Protein AF-A0A3M1TI54-F1 (afdb_monomer)

Nearest PDB structures (foldseek):
  4bxr-assembly2_B  TM=8.887E-01  e=7.758E-01  Danio rerio
  6n45-assembly1_A  TM=7.330E-01  e=7.309E-01  Homo sapiens
  6n45-assembly1_B  TM=6.606E-01  e=5.423E-01  Homo sapiens
  6w3j-assembly1_B  TM=7.357E-01  e=1.046E+00  Homo sapiens
  6w3i-assembly1_B  TM=7.177E-01  e=1.251E+00  Homo sapiens

Foldseek 3Di:
DDPPDDDDPVNVVVVVVVVVVVVVVVVVVVVVVVVVVVVVVVVVVQVVLVCVVVVVVVVLQVQAPDWDQDDPNQWIWGQGPQRWIWIDGQQKIWIQHPVRDIDIDGSPHPQVQPQDQDPVGTHGDRPPDPDDDPPPPDPDDDDDDDDDDDD

pLDDT: mean 70.27, std 20.86, range [29.81, 96.25]

Sequence (151 aa):
MTRRRGFTLVELAVYLGLVATALTVFAGVEVTAQRAISLQGALIDVERQANEFLGALRGDVEAARRLDLRAAGSELLVERCDGSTVIYRSGERVVLSPKGSRERDRYPLMRSLRVVRTPAGVRAEALLARGAVRRRFLRGATPRLEVARGR

Structure (mmCIF, N/CA/C/O backbone):
data_AF-A0A3M1TI54-F1
#
_entry.id   AF-A0A3M1TI54-F1
#
loop_
_atom_site.group_PDB
_atom_site.id
_atom_site.type_symbol
_atom_site.label_atom_id
_atom_site.label_alt_id
_atom_site.label_comp_id
_atom_site.label_asym_id
_atom_site.label_entity_id
_atom_site.label_seq_id
_atom_site.pdbx_PDB_ins_code
_atom_site.Cartn_x
_atom_site.Cartn_y
_atom_site.Cartn_z
_atom_site.occupancy
_atom_site.B_iso_or_equiv
_atom_site.auth_seq_id
_atom_site.auth_comp_id
_atom_site.auth_asym_id
_atom_site.auth_atom_id
_atom_site.pdbx_PDB_model_num
ATOM 1 N N . MET A 1 1 ? -27.967 25.543 61.509 1.00 44.97 1 MET A N 1
ATOM 2 C CA . MET A 1 1 ? -27.866 24.073 61.656 1.00 44.97 1 MET A CA 1
ATOM 3 C C . MET A 1 1 ? -28.008 23.419 60.287 1.00 44.97 1 MET A C 1
ATOM 5 O O . MET A 1 1 ? -29.115 23.259 59.791 1.00 44.97 1 MET A O 1
ATOM 9 N N . THR A 1 2 ? -26.894 23.106 59.632 1.00 54.12 2 THR A N 1
ATOM 10 C CA . THR A 1 2 ? -26.866 22.425 58.331 1.00 54.12 2 THR A CA 1
ATOM 11 C C . THR A 1 2 ? -27.055 20.923 58.550 1.00 54.12 2 THR A C 1
ATOM 13 O O . THR A 1 2 ? -26.186 20.248 59.098 1.00 54.12 2 THR A O 1
ATOM 16 N N . ARG A 1 3 ? -28.222 20.387 58.167 1.00 51.41 3 ARG A N 1
ATOM 17 C CA . ARG A 1 3 ? -28.476 18.938 58.166 1.00 51.41 3 ARG A CA 1
ATOM 18 C C . ARG A 1 3 ? -27.481 18.273 57.212 1.00 51.41 3 ARG A C 1
ATOM 20 O O . ARG A 1 3 ? -27.650 18.354 55.998 1.00 51.41 3 ARG A O 1
ATOM 27 N N . ARG A 1 4 ? -26.460 17.605 57.756 1.00 59.09 4 ARG A N 1
ATOM 28 C CA . ARG A 1 4 ? -25.640 16.648 57.004 1.00 59.09 4 ARG A CA 1
ATOM 29 C C . ARG A 1 4 ? -26.544 15.472 56.636 1.00 59.09 4 ARG A C 1
ATOM 31 O O . ARG A 1 4 ? -26.799 14.606 57.467 1.00 59.09 4 ARG A O 1
ATOM 38 N N . ARG A 1 5 ? -27.101 15.483 55.423 1.00 68.69 5 ARG A N 1
ATOM 39 C CA . ARG A 1 5 ? -27.757 14.302 54.854 1.00 68.69 5 ARG A CA 1
ATOM 40 C C . ARG A 1 5 ? -26.663 13.264 54.614 1.00 68.69 5 ARG A C 1
ATOM 42 O O . ARG A 1 5 ? -25.733 13.524 53.857 1.00 68.69 5 ARG A O 1
ATOM 49 N N . GLY A 1 6 ? -26.729 12.155 55.345 1.00 72.75 6 GLY A N 1
ATOM 50 C CA . GLY A 1 6 ? -25.826 11.027 55.159 1.00 72.75 6 GLY A CA 1
ATOM 51 C C . GLY A 1 6 ? -26.064 10.414 53.786 1.00 72.75 6 GLY A C 1
ATOM 52 O O . GLY A 1 6 ? -27.208 10.183 53.405 1.00 72.75 6 GLY A O 1
ATOM 53 N N . PHE A 1 7 ? -24.983 10.203 53.050 1.00 79.75 7 PHE A N 1
ATOM 54 C CA . PHE A 1 7 ? -25.010 9.576 51.739 1.00 79.75 7 PHE A CA 1
ATOM 55 C C . PHE A 1 7 ? -25.463 8.124 51.884 1.00 79.75 7 PHE A C 1
ATOM 57 O O . PHE A 1 7 ? -24.918 7.386 52.711 1.00 79.75 7 PHE A O 1
ATOM 64 N N . THR A 1 8 ? -26.475 7.712 51.127 1.00 91.06 8 THR A N 1
ATOM 65 C CA . THR A 1 8 ? -26.969 6.334 51.218 1.00 91.06 8 THR A CA 1
ATOM 66 C C . THR A 1 8 ? -26.051 5.385 50.443 1.00 91.06 8 THR A C 1
ATOM 68 O O . THR A 1 8 ? -25.458 5.756 49.430 1.00 91.06 8 THR A O 1
ATOM 71 N N . LEU A 1 9 ? -25.932 4.127 50.887 1.00 90.06 9 LEU A N 1
ATOM 72 C CA . LEU A 1 9 ? -25.163 3.107 50.152 1.00 90.06 9 LEU A CA 1
ATOM 73 C C . LEU A 1 9 ? -25.693 2.903 48.723 1.00 90.06 9 LEU A C 1
ATOM 75 O O . LEU A 1 9 ? -24.921 2.602 47.816 1.00 90.06 9 LEU A O 1
ATOM 79 N N . VAL A 1 10 ? -26.997 3.109 48.522 1.00 91.75 10 VAL A N 1
ATOM 80 C CA . VAL A 1 10 ? -27.646 3.037 47.209 1.00 91.75 10 VAL A CA 1
ATOM 81 C C . VAL A 1 10 ? -27.180 4.177 46.303 1.00 91.75 10 VAL A C 1
ATOM 83 O O . VAL A 1 10 ? -26.786 3.908 45.172 1.00 91.75 10 VAL A O 1
ATOM 86 N N . GLU A 1 11 ? -27.149 5.424 46.789 1.00 89.38 11 GLU A N 1
ATOM 87 C CA . GLU A 1 11 ? -26.580 6.548 46.026 1.00 89.38 11 GLU A CA 1
ATOM 88 C C . GLU A 1 11 ? -25.128 6.267 45.641 1.00 89.38 11 GLU A C 1
ATOM 90 O O . GLU A 1 11 ? -24.769 6.415 44.474 1.00 89.38 11 GLU A O 1
ATOM 95 N N . LEU A 1 12 ? -24.306 5.782 46.578 1.00 91.62 12 LEU A N 1
ATOM 96 C CA . LEU A 1 12 ? -22.913 5.431 46.292 1.00 91.62 12 LEU A CA 1
ATOM 97 C C . LEU A 1 12 ? -22.788 4.374 45.196 1.00 91.62 12 LEU A C 1
ATOM 99 O O . LEU A 1 12 ? -21.984 4.549 44.282 1.00 91.62 12 LEU A O 1
ATOM 103 N N . ALA A 1 13 ? -23.593 3.313 45.253 1.00 91.75 13 ALA A N 1
ATOM 104 C CA . ALA A 1 13 ? -23.593 2.273 44.231 1.00 91.75 13 ALA A CA 1
ATOM 105 C C . ALA A 1 13 ? -23.989 2.825 42.851 1.00 91.75 13 ALA A C 1
ATOM 107 O O . ALA A 1 13 ? -23.355 2.490 41.849 1.00 91.75 13 ALA A O 1
ATOM 108 N N . VAL A 1 14 ? -24.984 3.717 42.796 1.00 95.12 14 VAL A N 1
ATOM 109 C CA . VAL A 1 14 ? -25.415 4.371 41.551 1.00 95.12 14 VAL A CA 1
ATOM 110 C C . VAL A 1 14 ? -24.310 5.261 40.983 1.00 95.12 14 VAL A C 1
ATOM 112 O O . VAL A 1 14 ? -23.999 5.157 39.796 1.00 95.12 14 VAL A O 1
ATOM 115 N N . TYR A 1 15 ? -23.662 6.087 41.808 1.00 95.75 15 TYR A N 1
ATOM 116 C CA . TYR A 1 15 ? -22.544 6.921 41.356 1.00 95.75 15 TYR A CA 1
ATOM 117 C C . TYR A 1 15 ? -21.370 6.085 40.862 1.00 95.75 15 TYR A C 1
ATOM 119 O O . TYR A 1 15 ? -20.786 6.399 39.826 1.00 95.75 15 TYR A O 1
ATOM 127 N N . LEU A 1 16 ? -21.047 4.997 41.559 1.00 94.50 16 LEU A N 1
ATOM 128 C CA . LEU A 1 16 ? -19.964 4.111 41.153 1.00 94.50 16 LEU A CA 1
ATOM 129 C C . LEU A 1 16 ? -20.278 3.427 39.812 1.00 94.50 16 LEU A C 1
ATOM 131 O O . LEU A 1 16 ? -19.404 3.338 38.952 1.00 94.50 16 LEU A O 1
ATOM 135 N N . GLY A 1 17 ? -21.536 3.031 39.591 1.00 94.94 17 GLY A N 1
ATOM 136 C CA . GLY A 1 17 ? -22.013 2.524 38.302 1.00 94.94 17 GLY A CA 1
ATOM 137 C C . GLY A 1 17 ? -21.927 3.560 37.175 1.00 94.94 17 GLY A C 1
ATOM 138 O O . GLY A 1 17 ? -21.464 3.245 36.077 1.00 94.94 17 GLY A O 1
ATOM 139 N N . LEU A 1 18 ? -22.304 4.814 37.441 1.00 96.25 18 LEU A N 1
ATOM 140 C CA . LEU A 1 18 ? -22.186 5.912 36.472 1.00 96.25 18 LEU A CA 1
ATOM 141 C C . LEU A 1 18 ? -20.723 6.216 36.120 1.00 96.25 18 LEU A C 1
ATOM 143 O O . LEU A 1 18 ? -20.394 6.403 34.952 1.00 96.25 18 LEU A O 1
ATOM 147 N N . VAL A 1 19 ? -19.823 6.203 37.103 1.00 94.62 19 VAL A N 1
ATOM 148 C CA . VAL A 1 19 ? -18.386 6.391 36.860 1.00 94.62 19 VAL A CA 1
ATOM 149 C C . VAL A 1 19 ? -17.816 5.223 36.054 1.00 94.62 19 VAL A C 1
ATOM 151 O O . VAL A 1 19 ? -17.109 5.446 35.074 1.00 94.62 19 VAL A O 1
ATOM 154 N N . ALA A 1 20 ? -18.153 3.980 36.403 1.00 93.44 20 ALA A N 1
ATOM 155 C CA . ALA A 1 20 ? -17.675 2.803 35.680 1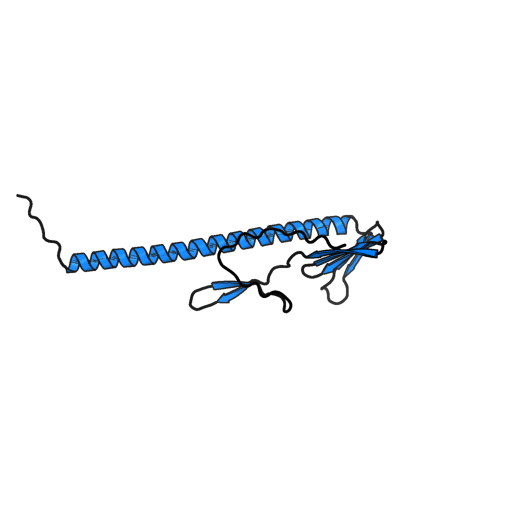.00 93.44 20 ALA A CA 1
ATOM 156 C C . ALA A 1 20 ? -18.147 2.788 34.215 1.00 93.44 20 ALA A C 1
ATOM 158 O O . ALA A 1 20 ? -17.359 2.523 33.303 1.00 93.44 20 ALA A O 1
ATOM 159 N N . THR A 1 21 ? -19.417 3.120 33.970 1.00 92.94 21 THR A N 1
ATOM 160 C CA . THR A 1 21 ? -19.969 3.217 32.609 1.00 92.94 21 THR A CA 1
ATOM 161 C C . THR A 1 21 ? -19.316 4.348 31.815 1.00 92.94 21 THR A C 1
ATOM 163 O O . THR A 1 21 ? -18.893 4.115 30.682 1.00 92.94 21 THR A O 1
ATOM 166 N N . ALA A 1 22 ? -19.127 5.528 32.414 1.00 89.50 22 ALA A N 1
ATOM 167 C CA . ALA A 1 22 ? -18.425 6.643 31.780 1.00 89.50 22 ALA A CA 1
ATOM 168 C C . ALA A 1 22 ? -16.974 6.287 31.404 1.00 89.50 22 ALA A C 1
ATOM 170 O O . ALA A 1 22 ? -16.549 6.544 30.276 1.00 89.50 22 ALA A O 1
ATOM 171 N N . LEU A 1 23 ? -16.234 5.631 32.305 1.00 91.38 23 LEU A N 1
ATOM 172 C CA . LEU A 1 23 ? -14.870 5.162 32.038 1.00 91.38 23 LEU A CA 1
ATOM 173 C C . LEU A 1 23 ? -14.827 4.127 30.909 1.00 91.38 23 LEU A C 1
ATOM 175 O O . LEU A 1 23 ? -13.933 4.168 30.067 1.00 91.38 23 LEU A O 1
ATOM 179 N N . THR A 1 24 ? -15.812 3.229 30.856 1.00 89.00 24 THR A N 1
ATOM 180 C CA . THR A 1 24 ? -15.901 2.205 29.805 1.00 89.00 24 THR A CA 1
ATOM 181 C C . THR A 1 24 ? -16.130 2.835 28.431 1.00 89.00 24 THR A C 1
ATOM 183 O O . THR A 1 24 ? -15.474 2.455 27.459 1.00 89.00 24 THR A O 1
ATOM 186 N N . VAL A 1 25 ? -17.018 3.830 28.342 1.00 92.06 25 VAL A N 1
ATOM 187 C CA . VAL A 1 25 ? -17.254 4.581 27.100 1.00 92.06 25 VAL A CA 1
ATOM 188 C C . VAL A 1 25 ? -15.989 5.323 26.674 1.00 92.06 25 VAL A C 1
ATOM 190 O O . VAL A 1 25 ? -15.594 5.227 25.513 1.00 92.06 25 VAL A O 1
ATOM 193 N N . PHE A 1 26 ? -15.318 6.006 27.605 1.00 87.19 26 PHE A N 1
ATOM 194 C CA . PHE A 1 26 ? -14.095 6.751 27.309 1.00 87.19 26 PHE A CA 1
ATOM 195 C C . PHE A 1 26 ? -12.977 5.839 26.782 1.00 87.19 26 PHE A C 1
ATOM 197 O O . PHE A 1 26 ? -12.390 6.121 25.736 1.00 87.19 26 PHE A O 1
ATOM 204 N N . ALA A 1 27 ? -12.753 4.697 27.437 1.00 81.25 27 ALA A N 1
ATOM 205 C CA . ALA A 1 27 ? -11.796 3.692 26.980 1.00 81.25 27 ALA A CA 1
ATOM 206 C C . ALA A 1 27 ? -12.150 3.152 25.581 1.00 81.25 27 ALA A C 1
ATOM 208 O O . ALA A 1 27 ? -11.272 2.965 24.738 1.00 81.25 27 ALA A O 1
ATOM 209 N N . GLY A 1 28 ? -13.441 2.942 25.301 1.00 81.12 28 GLY A N 1
ATOM 210 C CA . GLY A 1 28 ? -13.916 2.547 23.975 1.00 81.12 28 GLY A CA 1
ATOM 211 C C . GLY A 1 28 ? -13.586 3.584 22.897 1.00 81.12 28 GLY A C 1
ATOM 212 O O . GLY A 1 28 ? -13.045 3.233 21.844 1.00 81.12 28 GLY A O 1
ATOM 213 N N . VAL A 1 29 ? -13.855 4.862 23.175 1.00 85.75 29 VAL A N 1
ATOM 214 C CA . VAL A 1 29 ? -13.568 5.975 22.256 1.00 85.75 29 VAL A CA 1
ATOM 215 C C . VAL A 1 29 ? -12.069 6.080 21.975 1.00 85.75 29 VAL A C 1
ATOM 217 O O . VAL A 1 29 ? -11.676 6.167 20.810 1.00 85.75 29 VAL A O 1
ATOM 220 N N . GLU A 1 30 ? -11.220 5.986 22.996 1.00 81.00 30 GLU A N 1
ATOM 221 C CA . GLU A 1 30 ? -9.766 6.073 22.832 1.00 81.00 30 GLU A CA 1
ATOM 222 C C . GLU A 1 30 ? -9.224 4.980 21.896 1.00 81.00 30 GLU A C 1
ATOM 224 O O . GLU A 1 30 ? -8.468 5.263 20.963 1.00 81.00 30 GLU A O 1
ATOM 229 N N . VAL A 1 31 ? -9.680 3.735 22.068 1.00 78.12 31 VAL A N 1
ATOM 230 C CA . VAL A 1 31 ? -9.290 2.619 21.193 1.00 78.12 31 VAL A CA 1
ATOM 231 C C . VAL A 1 31 ? -9.733 2.867 19.750 1.00 78.12 31 VAL A C 1
ATOM 233 O O . VAL A 1 31 ? -8.988 2.571 18.810 1.00 78.12 31 VAL A O 1
ATOM 236 N N . THR A 1 32 ? -10.931 3.418 19.539 1.00 74.81 32 THR A N 1
ATOM 237 C CA . THR A 1 32 ? -11.394 3.754 18.183 1.00 74.81 32 THR A CA 1
ATOM 238 C C . THR A 1 32 ? -10.592 4.893 17.555 1.00 74.81 32 THR A C 1
ATOM 240 O O . THR A 1 32 ? -10.244 4.799 16.377 1.00 74.81 32 THR A O 1
ATOM 243 N N . ALA A 1 33 ? -10.209 5.907 18.335 1.00 73.12 33 ALA A N 1
ATOM 244 C CA . ALA A 1 33 ? -9.389 7.022 17.872 1.00 73.12 33 ALA A CA 1
ATOM 245 C C . ALA A 1 33 ? -7.980 6.561 17.468 1.00 73.12 33 ALA A C 1
ATOM 247 O O . ALA A 1 33 ? -7.510 6.882 16.376 1.00 73.12 33 ALA A O 1
ATOM 248 N N . GLN A 1 34 ? -7.335 5.722 18.286 1.00 73.81 34 GLN A N 1
ATOM 249 C CA . GLN A 1 34 ? -6.030 5.137 17.957 1.00 73.81 34 GLN A CA 1
ATOM 250 C C . GLN A 1 34 ? -6.083 4.318 16.660 1.00 73.81 34 GLN A C 1
ATOM 252 O O . GLN A 1 34 ? -5.187 4.410 15.816 1.00 73.81 34 GLN A O 1
ATOM 257 N N . ARG A 1 35 ? -7.159 3.546 16.459 1.00 69.25 35 ARG A N 1
ATOM 258 C CA . ARG A 1 35 ? -7.373 2.795 15.214 1.00 69.25 35 ARG A CA 1
ATOM 259 C C . ARG A 1 35 ? -7.542 3.729 14.018 1.00 69.25 35 ARG A C 1
ATOM 261 O O . ARG A 1 35 ? -6.907 3.489 12.992 1.00 69.25 35 ARG A O 1
ATOM 268 N N . ALA A 1 36 ? -8.332 4.792 14.147 1.00 72.50 36 ALA A N 1
ATOM 269 C CA . ALA A 1 36 ? -8.528 5.767 13.077 1.00 72.50 36 ALA A CA 1
ATOM 270 C C . ALA A 1 36 ? -7.208 6.433 12.658 1.00 72.50 36 ALA A C 1
ATOM 272 O O . ALA A 1 36 ? -6.893 6.454 11.471 1.00 72.50 36 ALA A O 1
ATOM 273 N N . ILE A 1 37 ? -6.390 6.867 13.622 1.00 72.31 37 ILE A N 1
ATOM 274 C CA . ILE A 1 37 ? -5.070 7.464 13.358 1.00 72.31 37 ILE A CA 1
ATOM 275 C C . ILE A 1 37 ? -4.153 6.466 12.641 1.00 72.31 37 ILE A C 1
ATOM 277 O O . ILE A 1 37 ? -3.497 6.812 11.661 1.00 72.31 37 ILE A O 1
ATOM 281 N N . SER A 1 38 ? -4.134 5.202 13.081 1.00 68.50 38 SER A N 1
ATOM 282 C CA . SER A 1 38 ? -3.310 4.174 12.433 1.00 68.50 38 SER A CA 1
ATOM 283 C C . SER A 1 38 ? -3.725 3.902 10.982 1.00 68.50 38 SER A C 1
ATOM 285 O O . SER A 1 38 ? -2.871 3.696 10.121 1.00 68.50 38 SER A O 1
ATOM 287 N N . LEU A 1 39 ? -5.031 3.942 10.699 1.00 74.06 39 LEU A N 1
ATOM 288 C CA . LEU A 1 39 ? -5.571 3.773 9.352 1.00 74.06 39 LEU A CA 1
ATOM 289 C C . LEU A 1 39 ? -5.253 4.982 8.472 1.00 74.06 39 LEU A C 1
ATOM 291 O O . LEU A 1 39 ? -4.843 4.799 7.332 1.00 74.06 39 LEU A O 1
ATOM 295 N N . GLN A 1 40 ? -5.380 6.198 9.003 1.00 72.56 40 GLN A N 1
ATOM 296 C CA . GLN A 1 40 ? -5.000 7.420 8.294 1.00 72.56 40 GLN A CA 1
ATOM 297 C C . GLN A 1 40 ? -3.514 7.422 7.930 1.00 72.56 40 GLN A C 1
ATOM 299 O O . GLN A 1 40 ? -3.178 7.678 6.778 1.00 72.56 40 GLN A O 1
ATOM 304 N N . GLY A 1 41 ? -2.630 7.058 8.865 1.00 72.94 41 GLY A N 1
ATOM 305 C CA . GLY A 1 41 ? -1.198 6.931 8.581 1.00 72.94 41 GLY A CA 1
ATOM 306 C C . GLY A 1 41 ? -0.910 5.910 7.477 1.00 72.94 41 GLY A C 1
ATOM 307 O O . GLY A 1 41 ? -0.170 6.201 6.542 1.00 72.94 41 GLY A O 1
ATOM 308 N N . ALA A 1 42 ? -1.566 4.746 7.524 1.00 70.88 42 ALA A N 1
ATOM 309 C CA . ALA A 1 42 ? -1.422 3.731 6.483 1.00 70.88 42 ALA A CA 1
ATOM 310 C C . ALA A 1 42 ? -1.914 4.211 5.105 1.00 70.88 42 ALA A C 1
ATOM 312 O O . ALA A 1 42 ? -1.310 3.862 4.094 1.00 70.88 42 ALA A O 1
ATOM 313 N N . LEU A 1 43 ? -2.991 5.002 5.049 1.00 75.06 43 LEU A N 1
ATOM 314 C CA . LEU A 1 43 ? -3.496 5.573 3.797 1.00 75.06 43 LEU A CA 1
ATOM 315 C C . LEU A 1 43 ? -2.530 6.607 3.212 1.00 75.06 43 LEU A C 1
ATOM 317 O O . LEU A 1 43 ? -2.265 6.557 2.015 1.00 75.06 43 LEU A O 1
ATOM 321 N N . ILE A 1 44 ? -1.961 7.479 4.049 1.00 77.12 44 ILE A N 1
ATOM 322 C CA . ILE A 1 44 ? -0.961 8.472 3.626 1.00 77.12 44 ILE A CA 1
ATOM 323 C C . ILE A 1 44 ? 0.281 7.778 3.057 1.00 77.12 44 ILE A C 1
ATOM 325 O O . ILE A 1 44 ? 0.788 8.172 2.007 1.00 77.12 44 ILE A O 1
ATOM 329 N N . ASP A 1 45 ? 0.753 6.712 3.708 1.00 73.81 45 ASP A N 1
ATOM 330 C CA . ASP A 1 45 ? 1.892 5.934 3.214 1.00 73.81 45 ASP A CA 1
ATOM 331 C C . ASP A 1 45 ? 1.595 5.293 1.850 1.00 73.81 45 ASP A C 1
ATOM 333 O O . ASP A 1 45 ? 2.448 5.300 0.960 1.00 73.81 45 ASP A O 1
ATOM 337 N N . VAL A 1 46 ? 0.382 4.758 1.668 1.00 76.00 46 VAL A N 1
ATOM 338 C CA . VAL A 1 46 ? -0.062 4.174 0.393 1.00 76.00 46 VAL A CA 1
ATOM 339 C C . VAL A 1 46 ? -0.145 5.237 -0.699 1.00 76.00 46 VAL A C 1
ATOM 341 O O . VAL A 1 46 ? 0.332 5.002 -1.808 1.00 76.00 46 VAL A O 1
ATOM 344 N N . GLU A 1 47 ? -0.713 6.402 -0.397 1.00 81.81 47 GLU A N 1
ATOM 345 C CA . GLU A 1 47 ? -0.831 7.512 -1.343 1.00 81.81 47 GLU A CA 1
ATOM 346 C C . GLU A 1 47 ? 0.546 8.018 -1.778 1.00 81.81 47 GLU A C 1
ATOM 348 O O . GLU A 1 47 ? 0.817 8.160 -2.972 1.00 81.81 47 GLU A O 1
ATOM 353 N N . ARG A 1 48 ? 1.459 8.211 -0.822 1.00 81.31 48 ARG A N 1
ATOM 354 C CA . ARG A 1 48 ? 2.830 8.627 -1.112 1.00 81.31 48 ARG A CA 1
ATOM 355 C C . ARG A 1 48 ? 3.552 7.613 -2.000 1.00 81.31 48 ARG A C 1
ATOM 357 O O . ARG A 1 48 ? 4.161 8.005 -2.992 1.00 81.31 48 ARG A O 1
ATOM 364 N N . GLN A 1 49 ? 3.461 6.323 -1.679 1.00 79.50 49 GLN A N 1
ATOM 365 C CA . GLN A 1 49 ? 4.079 5.264 -2.484 1.00 79.50 49 GLN A CA 1
ATOM 366 C C . GLN A 1 49 ? 3.485 5.189 -3.893 1.00 79.50 49 GLN A C 1
ATOM 368 O O . GLN A 1 49 ? 4.222 4.991 -4.859 1.00 79.50 49 GLN A O 1
ATOM 373 N N . ALA A 1 50 ? 2.168 5.367 -4.025 1.00 80.69 50 ALA A N 1
ATOM 374 C CA . ALA A 1 50 ? 1.505 5.416 -5.321 1.00 80.69 50 ALA A CA 1
ATOM 375 C C . ALA A 1 50 ? 1.992 6.614 -6.147 1.00 80.69 50 ALA A C 1
ATOM 377 O O . ALA A 1 50 ? 2.322 6.443 -7.318 1.00 80.69 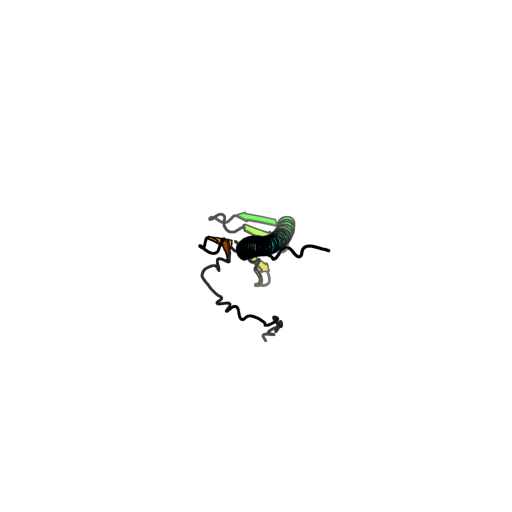50 ALA A O 1
ATOM 378 N N . ASN A 1 51 ? 2.113 7.795 -5.537 1.00 86.50 51 ASN A N 1
ATOM 379 C CA . ASN A 1 51 ? 2.610 8.994 -6.210 1.00 86.50 51 ASN A CA 1
ATOM 380 C C . ASN A 1 51 ? 4.071 8.851 -6.656 1.00 86.50 51 ASN A C 1
ATOM 382 O O . ASN A 1 51 ? 4.395 9.212 -7.785 1.00 86.50 51 ASN A O 1
ATOM 386 N N . GLU A 1 52 ? 4.943 8.281 -5.822 1.00 84.69 52 GLU A N 1
ATOM 387 C CA . GLU A 1 52 ? 6.340 8.006 -6.192 1.00 84.69 52 GLU A CA 1
ATOM 388 C C . GLU A 1 52 ? 6.424 7.013 -7.367 1.00 84.69 52 GLU A C 1
ATOM 390 O O . GLU A 1 52 ? 7.151 7.246 -8.336 1.00 84.69 52 GLU A O 1
ATOM 395 N N . PHE A 1 53 ? 5.637 5.933 -7.323 1.00 83.44 53 PHE A N 1
ATOM 396 C CA . PHE A 1 53 ? 5.588 4.933 -8.392 1.00 83.44 53 PHE A CA 1
ATOM 397 C C . PHE A 1 53 ? 5.045 5.504 -9.708 1.00 83.44 53 PHE A C 1
ATOM 399 O O . PHE A 1 53 ? 5.635 5.288 -10.768 1.00 83.44 53 PHE A O 1
ATOM 406 N N . LEU A 1 54 ? 3.939 6.251 -9.650 1.00 85.62 54 LEU A N 1
ATOM 407 C CA . LEU A 1 54 ? 3.329 6.890 -10.816 1.00 85.62 54 LEU A CA 1
ATOM 408 C C . LEU A 1 54 ? 4.223 7.989 -11.393 1.00 85.62 54 LEU A C 1
ATOM 410 O O . LEU A 1 54 ? 4.289 8.131 -12.611 1.00 85.62 54 LEU A O 1
ATOM 414 N N . GLY A 1 55 ? 4.945 8.727 -10.547 1.00 87.88 55 GLY A N 1
ATOM 415 C CA . GLY A 1 55 ? 5.938 9.707 -10.981 1.00 87.88 55 GLY A CA 1
ATOM 416 C C . GLY A 1 55 ? 7.065 9.062 -11.787 1.00 87.88 55 GLY A C 1
ATOM 417 O O . GLY A 1 55 ? 7.374 9.520 -12.887 1.00 87.88 55 GLY A O 1
ATOM 418 N N . ALA A 1 56 ? 7.621 7.952 -11.291 1.00 86.44 56 ALA A N 1
ATOM 419 C CA . ALA A 1 56 ? 8.634 7.188 -12.019 1.00 86.44 56 ALA A CA 1
ATOM 420 C C . ALA A 1 56 ? 8.084 6.604 -13.330 1.00 86.44 56 ALA A C 1
ATOM 422 O O . ALA A 1 56 ? 8.734 6.693 -14.367 1.00 86.44 56 ALA A O 1
ATOM 423 N N . LEU A 1 57 ? 6.872 6.037 -13.305 1.00 87.06 57 LEU A N 1
ATOM 424 C CA . LEU A 1 57 ? 6.202 5.528 -14.505 1.00 87.06 57 LEU A CA 1
ATOM 425 C C . LEU A 1 57 ? 6.000 6.614 -15.558 1.00 87.06 57 LEU A C 1
ATOM 427 O O . LEU A 1 57 ? 6.277 6.381 -16.730 1.00 87.06 57 LEU A O 1
ATOM 431 N N . ARG A 1 58 ? 5.551 7.799 -15.146 1.00 89.50 58 ARG A N 1
ATOM 432 C CA . ARG A 1 58 ? 5.356 8.929 -16.050 1.00 89.50 58 ARG A CA 1
ATOM 433 C C . ARG A 1 58 ? 6.662 9.328 -16.733 1.00 89.50 58 ARG A C 1
ATOM 435 O O . ARG A 1 58 ? 6.674 9.424 -17.953 1.00 89.50 58 ARG A O 1
ATOM 442 N N . GLY A 1 59 ? 7.745 9.502 -15.973 1.00 89.62 59 GLY A N 1
ATOM 443 C CA . GLY A 1 59 ? 9.051 9.839 -16.550 1.00 89.62 59 GLY A CA 1
ATOM 444 C C . GLY A 1 59 ? 9.555 8.770 -17.523 1.00 89.62 59 GLY A C 1
ATOM 445 O O . GLY A 1 59 ? 10.102 9.084 -18.578 1.00 89.62 59 GLY A O 1
ATOM 446 N N . ASP A 1 60 ? 9.306 7.498 -17.214 1.00 88.75 60 ASP A N 1
ATOM 447 C CA . ASP A 1 60 ? 9.729 6.385 -18.060 1.00 88.75 60 ASP A CA 1
ATOM 448 C C . ASP A 1 60 ? 8.906 6.306 -19.354 1.00 88.75 60 ASP A C 1
ATOM 450 O O . ASP A 1 60 ? 9.471 6.043 -20.414 1.00 88.75 60 ASP A O 1
ATOM 454 N N . VAL A 1 61 ? 7.600 6.590 -19.287 1.00 87.88 61 VAL A N 1
ATOM 455 C CA . VAL A 1 61 ? 6.708 6.702 -20.453 1.00 87.88 61 VAL A CA 1
ATOM 45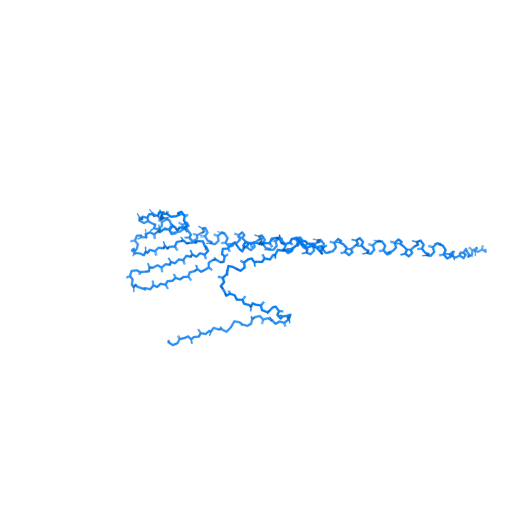6 C C . VAL A 1 61 ? 7.065 7.912 -21.318 1.00 87.88 61 VAL A C 1
ATOM 458 O O . VAL A 1 61 ? 7.071 7.798 -22.539 1.00 87.88 61 VAL A O 1
ATOM 461 N N . GLU A 1 62 ? 7.402 9.052 -20.716 1.00 90.38 62 GLU A N 1
ATOM 462 C CA . GLU A 1 62 ? 7.859 10.244 -21.446 1.00 90.38 62 GLU A CA 1
ATOM 463 C C . GLU A 1 62 ? 9.186 9.983 -22.183 1.00 90.38 62 GLU A C 1
ATOM 465 O O . GLU A 1 62 ? 9.387 10.470 -23.294 1.00 90.38 62 GLU A O 1
ATOM 470 N N . ALA A 1 63 ? 10.068 9.158 -21.609 1.00 88.12 63 ALA A N 1
ATOM 471 C CA . ALA A 1 63 ? 11.318 8.722 -22.234 1.00 88.12 63 ALA A CA 1
ATOM 472 C C . ALA A 1 63 ? 11.164 7.497 -23.162 1.00 88.12 63 ALA A C 1
ATOM 474 O O . ALA A 1 63 ? 12.170 6.977 -23.663 1.00 88.12 63 ALA A O 1
ATOM 475 N N . ALA A 1 64 ? 9.941 6.998 -23.367 1.00 90.81 64 ALA A N 1
ATOM 476 C CA . ALA A 1 64 ? 9.696 5.752 -24.076 1.00 90.81 64 ALA A CA 1
ATOM 477 C C . ALA A 1 64 ? 9.816 5.919 -25.592 1.00 90.81 64 ALA A C 1
ATOM 479 O O . ALA A 1 64 ? 9.165 6.753 -26.218 1.00 90.8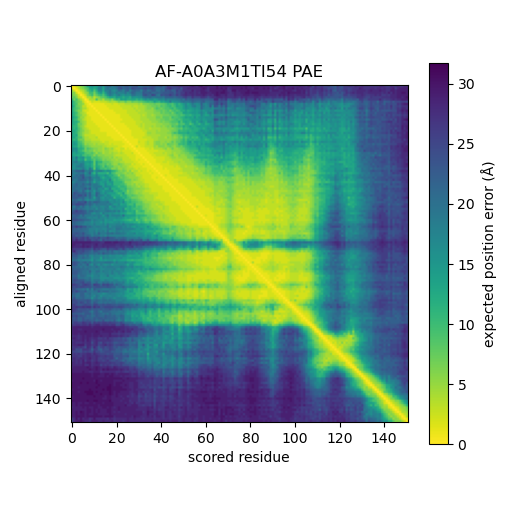1 64 ALA A O 1
ATOM 480 N N . ARG A 1 65 ? 10.590 5.024 -26.198 1.00 90.00 65 ARG A N 1
ATOM 481 C CA . ARG A 1 65 ? 10.5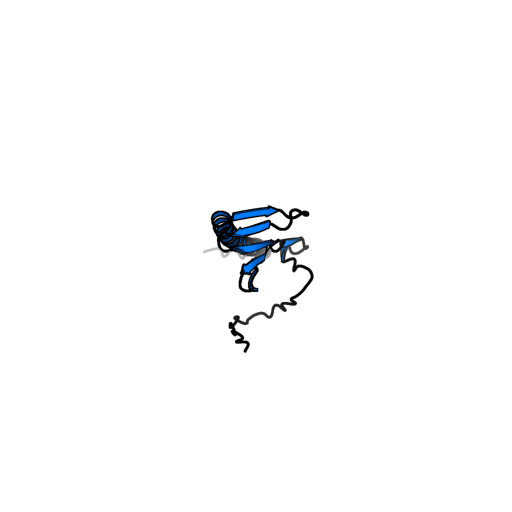70 4.755 -27.633 1.00 90.00 65 ARG A CA 1
ATOM 482 C C . ARG A 1 65 ? 9.459 3.771 -27.992 1.00 90.00 65 ARG A C 1
ATOM 484 O O . ARG A 1 65 ? 8.854 3.884 -29.056 1.00 90.00 65 ARG A O 1
ATOM 491 N N . ARG A 1 66 ? 9.215 2.782 -27.128 1.00 89.19 66 ARG A N 1
ATOM 492 C CA . ARG A 1 66 ? 8.198 1.747 -27.329 1.00 89.19 66 ARG A CA 1
ATOM 493 C C . ARG A 1 66 ? 7.619 1.287 -25.997 1.00 89.19 66 ARG A C 1
ATOM 495 O O . ARG A 1 66 ? 8.341 1.112 -25.019 1.00 89.19 66 ARG A O 1
ATOM 502 N N . LEU A 1 67 ? 6.313 1.047 -25.997 1.00 88.00 67 LEU A N 1
ATOM 503 C CA . LEU A 1 67 ? 5.579 0.443 -24.890 1.00 88.00 67 LEU A CA 1
ATOM 504 C C . LEU A 1 67 ? 5.035 -0.909 -25.346 1.00 88.00 67 LEU A C 1
ATOM 506 O O . LEU A 1 67 ? 4.501 -1.017 -26.450 1.00 88.00 67 LEU A O 1
ATOM 510 N N . ASP A 1 68 ? 5.186 -1.932 -24.511 1.00 88.19 68 ASP A N 1
ATOM 511 C CA . ASP A 1 68 ? 4.652 -3.266 -24.776 1.00 88.19 68 ASP A CA 1
ATOM 512 C C . ASP A 1 68 ? 3.992 -3.830 -23.514 1.00 88.19 68 ASP A C 1
ATOM 514 O O . ASP A 1 68 ? 4.549 -3.785 -22.415 1.00 88.19 68 ASP A O 1
ATOM 518 N N . LEU A 1 69 ? 2.781 -4.352 -23.675 1.00 83.12 69 LEU A N 1
ATOM 519 C CA . LEU A 1 69 ? 2.006 -4.975 -22.609 1.00 83.12 69 LEU A CA 1
ATOM 520 C C . LEU A 1 69 ? 2.068 -6.481 -22.832 1.00 83.12 69 LEU A C 1
ATOM 522 O O . LEU A 1 69 ? 1.397 -7.015 -23.717 1.00 83.12 69 LEU A O 1
ATOM 526 N N . ARG A 1 70 ? 2.896 -7.184 -22.052 1.00 81.44 70 ARG A N 1
ATOM 527 C CA . ARG A 1 70 ? 3.098 -8.621 -22.273 1.00 81.44 70 ARG A CA 1
ATOM 528 C C . ARG A 1 70 ? 1.971 -9.476 -21.697 1.00 81.44 70 ARG A C 1
ATOM 530 O O . ARG A 1 70 ? 1.311 -9.133 -20.717 1.00 81.44 70 ARG A O 1
ATOM 537 N N . ALA A 1 71 ? 1.796 -10.621 -22.360 1.00 54.31 71 ALA A N 1
ATOM 538 C CA . ALA A 1 71 ? 0.574 -11.401 -22.592 1.00 54.31 71 ALA A CA 1
ATOM 539 C C . ALA A 1 71 ? -0.236 -11.942 -21.390 1.00 54.31 71 ALA A C 1
ATOM 541 O O . ALA A 1 71 ? -1.148 -12.735 -21.594 1.00 54.31 71 ALA A O 1
ATOM 542 N N . ALA A 1 72 ? 0.020 -11.513 -20.156 1.00 56.19 72 ALA A N 1
ATOM 543 C CA . ALA A 1 72 ? -0.889 -11.762 -19.030 1.00 56.19 72 ALA A CA 1
ATOM 544 C C . ALA A 1 72 ? -1.448 -10.468 -18.409 1.00 56.19 72 ALA A C 1
ATOM 546 O O . ALA A 1 72 ? -2.091 -10.524 -17.364 1.00 56.19 72 ALA A O 1
ATOM 547 N N . GLY A 1 73 ? -1.176 -9.298 -19.010 1.00 61.22 73 GLY A N 1
ATOM 548 C CA . GLY A 1 73 ? -1.605 -7.989 -18.493 1.00 61.22 73 GLY A CA 1
ATOM 549 C C . GLY A 1 73 ? -0.936 -7.586 -17.173 1.00 61.22 73 GLY A C 1
ATOM 550 O O . GLY A 1 73 ? -1.295 -6.576 -16.577 1.00 61.22 73 GLY A O 1
ATOM 551 N N . SER A 1 74 ? 0.028 -8.379 -16.703 1.00 70.19 74 SER A N 1
ATOM 552 C CA . SER A 1 74 ? 0.698 -8.231 -15.409 1.00 70.19 74 SER A CA 1
ATOM 553 C C . SER A 1 74 ? 2.075 -7.573 -15.503 1.00 70.19 74 SER A C 1
ATOM 555 O O . SER A 1 74 ? 2.673 -7.264 -14.469 1.00 70.19 74 SER A O 1
ATOM 557 N N . GLU A 1 75 ? 2.577 -7.350 -16.722 1.00 83.88 75 GLU A N 1
ATOM 558 C CA . GLU A 1 75 ? 3.869 -6.716 -16.972 1.00 83.88 75 GLU A CA 1
ATOM 559 C C . GLU A 1 75 ? 3.748 -5.626 -18.043 1.00 83.88 75 GLU A C 1
ATOM 561 O O . GLU A 1 75 ? 3.265 -5.880 -19.150 1.00 83.88 75 GLU A O 1
ATOM 566 N N . LEU A 1 76 ? 4.231 -4.428 -17.713 1.00 85.25 76 LEU A N 1
ATOM 567 C CA . LEU A 1 76 ? 4.415 -3.329 -18.658 1.00 85.25 76 LEU A CA 1
ATOM 568 C C . LEU A 1 76 ? 5.908 -3.185 -18.950 1.00 85.25 76 LEU A C 1
ATOM 570 O O . LEU A 1 76 ? 6.717 -2.986 -18.045 1.00 85.25 76 LEU A O 1
ATOM 574 N N . LEU A 1 77 ? 6.266 -3.278 -20.223 1.00 89.44 77 LEU A N 1
ATOM 575 C CA . LEU A 1 77 ? 7.614 -3.042 -20.712 1.00 89.44 77 LEU A CA 1
ATOM 576 C C . LEU A 1 77 ? 7.692 -1.659 -21.342 1.00 89.44 77 LEU A C 1
ATOM 578 O O . LEU A 1 77 ? 6.873 -1.299 -22.189 1.00 89.44 77 LEU A O 1
ATOM 582 N N . VAL A 1 78 ? 8.712 -0.912 -20.947 1.00 89.94 78 VAL A N 1
ATOM 583 C CA . VAL A 1 78 ? 9.025 0.408 -21.476 1.00 89.94 78 VAL A CA 1
ATOM 584 C C . VAL A 1 78 ? 10.431 0.361 -22.044 1.00 89.94 78 VAL A C 1
ATOM 586 O O . VAL A 1 78 ? 11.409 0.287 -21.305 1.00 89.94 78 VAL A O 1
ATOM 589 N N . GLU A 1 79 ? 10.546 0.384 -23.362 1.00 91.25 79 GLU A N 1
ATOM 590 C CA . GLU A 1 79 ? 11.824 0.564 -24.038 1.00 91.25 79 GLU A CA 1
ATOM 591 C C . GLU A 1 79 ? 12.064 2.062 -24.191 1.00 91.25 79 GLU A C 1
ATOM 593 O O . GLU A 1 79 ? 11.274 2.759 -24.832 1.00 91.25 79 GLU A O 1
ATOM 598 N N . ARG A 1 80 ? 13.131 2.573 -23.585 1.00 90.38 80 ARG A N 1
ATOM 599 C CA . ARG A 1 80 ? 13.474 3.992 -23.617 1.00 90.38 80 ARG A CA 1
ATOM 600 C C . ARG A 1 80 ? 14.343 4.345 -24.817 1.00 90.38 80 ARG A C 1
ATOM 602 O O . ARG A 1 80 ? 15.025 3.499 -25.395 1.00 90.38 80 ARG A O 1
ATOM 609 N N . CYS A 1 81 ? 14.368 5.629 -25.161 1.00 88.31 81 CYS A N 1
ATOM 610 C CA . CYS A 1 81 ? 15.200 6.162 -26.243 1.00 88.31 81 CYS A CA 1
ATOM 611 C C . CYS A 1 81 ? 16.713 5.981 -26.015 1.00 88.31 81 CYS A C 1
ATOM 613 O O . CYS A 1 81 ? 17.470 5.947 -26.981 1.00 88.31 81 CYS A O 1
ATOM 615 N N . ASP A 1 82 ? 17.155 5.828 -24.764 1.00 88.31 82 ASP A N 1
ATOM 616 C CA . ASP A 1 82 ? 18.553 5.550 -24.395 1.00 88.31 82 ASP A CA 1
ATOM 617 C C . ASP A 1 82 ? 18.955 4.068 -24.572 1.00 88.31 82 ASP A C 1
ATOM 619 O O . ASP A 1 82 ? 20.087 3.684 -24.268 1.00 88.31 82 ASP A O 1
ATOM 623 N N . GLY A 1 83 ? 18.035 3.227 -25.059 1.00 86.19 83 GLY A N 1
ATOM 624 C CA . GLY A 1 83 ? 18.231 1.790 -25.240 1.00 86.19 83 GLY A CA 1
ATOM 625 C C . GLY A 1 83 ? 18.072 0.969 -23.958 1.00 86.19 83 GLY A C 1
ATOM 626 O O . GLY A 1 83 ? 18.263 -0.247 -23.991 1.00 86.19 83 GLY A O 1
ATOM 627 N N . SER A 1 84 ? 17.730 1.592 -22.826 1.00 89.38 84 SER A N 1
ATOM 628 C CA . SER A 1 84 ? 17.363 0.862 -21.613 1.00 89.38 84 SER A CA 1
ATOM 629 C C . SER A 1 84 ? 15.938 0.312 -21.705 1.00 89.38 84 SER A C 1
ATOM 631 O O . SER A 1 84 ? 15.066 0.862 -22.376 1.00 89.38 84 SER A O 1
ATOM 633 N N . THR A 1 85 ? 15.695 -0.810 -21.030 1.00 91.06 85 THR A N 1
ATOM 634 C CA . THR A 1 85 ? 14.361 -1.410 -20.919 1.00 91.06 85 THR A CA 1
ATOM 635 C C . THR A 1 85 ? 13.928 -1.413 -19.465 1.00 91.06 85 THR A C 1
ATOM 637 O O . THR A 1 85 ? 14.598 -1.994 -18.613 1.00 91.06 85 THR A O 1
ATOM 640 N N . VAL A 1 86 ? 12.788 -0.801 -19.177 1.00 90.12 86 VAL A N 1
ATOM 641 C CA . VAL A 1 86 ? 12.161 -0.824 -17.860 1.00 90.12 86 VAL A CA 1
ATOM 642 C C . VAL A 1 86 ? 11.035 -1.842 -17.860 1.00 90.12 86 VAL A C 1
ATOM 644 O O . VAL A 1 86 ? 10.173 -1.840 -18.733 1.00 90.12 86 VAL A O 1
ATOM 647 N N . ILE A 1 87 ? 11.039 -2.715 -16.862 1.00 89.94 87 ILE A N 1
ATOM 648 C CA . ILE A 1 87 ? 10.006 -3.717 -16.638 1.00 89.94 87 ILE A CA 1
ATOM 649 C C . ILE A 1 87 ? 9.247 -3.327 -15.383 1.00 89.94 87 ILE A C 1
ATOM 651 O O . ILE A 1 87 ? 9.790 -3.368 -14.276 1.00 89.94 87 ILE A O 1
ATOM 655 N N . TYR A 1 88 ? 7.983 -2.986 -15.564 1.00 86.69 88 TYR A N 1
ATOM 656 C CA . TYR A 1 88 ? 7.029 -2.794 -14.492 1.00 86.69 88 TYR A CA 1
ATOM 657 C C . TYR A 1 88 ? 6.289 -4.096 -14.241 1.00 86.69 88 TYR A C 1
ATOM 659 O O . TYR A 1 88 ? 5.649 -4.654 -15.131 1.00 86.69 88 TYR A O 1
ATOM 667 N N . ARG A 1 89 ? 6.365 -4.564 -13.000 1.00 85.50 89 ARG A N 1
ATOM 668 C CA . ARG A 1 89 ? 5.547 -5.649 -12.461 1.00 85.50 89 ARG A CA 1
ATOM 669 C C . ARG A 1 89 ? 4.789 -5.120 -11.266 1.00 85.50 89 ARG A C 1
ATOM 671 O O . ARG A 1 89 ? 5.099 -4.053 -10.737 1.00 85.50 89 ARG A O 1
ATOM 678 N N . SER A 1 90 ? 3.842 -5.911 -10.788 1.00 73.94 90 SER A N 1
ATOM 679 C CA . SER A 1 90 ? 3.186 -5.684 -9.512 1.00 73.94 90 SER A CA 1
ATOM 680 C C . SER A 1 90 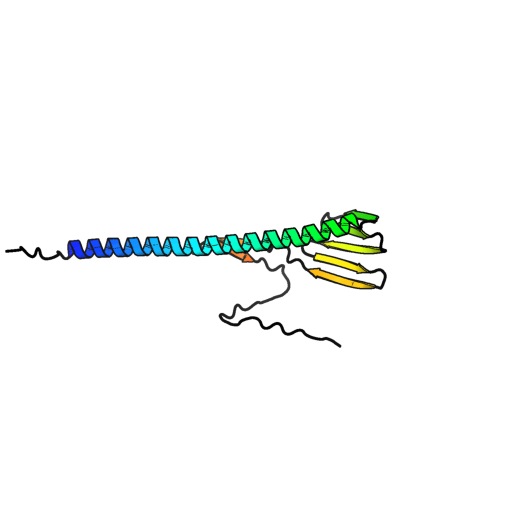? 4.211 -5.433 -8.378 1.00 73.94 90 SER A C 1
ATOM 682 O O . SER A 1 90 ? 4.674 -6.369 -7.733 1.00 73.94 90 SER A O 1
ATOM 684 N N . GLY A 1 91 ? 4.511 -4.160 -8.090 1.00 71.75 91 GLY A N 1
ATOM 685 C CA . GLY A 1 91 ? 5.347 -3.719 -6.959 1.00 71.75 91 GLY A CA 1
ATOM 686 C C . GLY A 1 91 ? 6.824 -3.675 -7.266 1.00 71.75 91 GLY A C 1
ATOM 687 O O . GLY A 1 91 ? 7.678 -3.762 -6.384 1.00 71.75 91 GLY A O 1
ATOM 688 N N . GLU A 1 92 ? 7.160 -3.628 -8.540 1.00 83.00 92 GLU A N 1
ATOM 689 C CA . GLU A 1 92 ? 8.542 -3.730 -8.927 1.00 83.00 92 GLU A CA 1
ATOM 690 C C . GLU A 1 92 ? 8.765 -2.975 -10.214 1.00 83.00 92 GLU A C 1
ATOM 692 O O . GLU A 1 92 ? 8.003 -3.094 -11.172 1.00 83.00 92 GLU A O 1
ATOM 697 N N . ARG A 1 93 ? 9.854 -2.224 -10.215 1.00 86.38 93 ARG A N 1
ATOM 698 C CA . ARG A 1 93 ? 10.406 -1.579 -11.384 1.00 86.38 93 ARG A CA 1
ATOM 699 C C . ARG A 1 93 ? 11.821 -2.103 -11.549 1.00 86.38 93 ARG A C 1
ATOM 701 O O . ARG A 1 93 ? 12.646 -2.003 -10.644 1.00 86.38 93 ARG A O 1
ATOM 708 N N . VAL A 1 94 ? 12.093 -2.714 -12.691 1.00 88.38 94 VAL A N 1
ATOM 709 C CA . VAL A 1 94 ? 13.417 -3.240 -13.024 1.00 88.38 94 VAL A CA 1
ATOM 710 C C . VAL A 1 94 ? 13.933 -2.468 -14.217 1.00 88.38 94 VAL A C 1
ATOM 712 O O . VAL A 1 94 ? 13.325 -2.532 -15.277 1.00 88.38 94 VAL A O 1
ATOM 715 N N . VAL A 1 95 ? 15.054 -1.778 -14.063 1.00 89.69 95 VAL A N 1
ATOM 716 C CA . VAL A 1 95 ? 15.730 -1.102 -15.169 1.00 89.69 95 VAL A CA 1
ATOM 717 C C . VAL A 1 95 ? 16.857 -1.999 -15.658 1.00 89.69 95 VAL A C 1
ATOM 719 O O . VAL A 1 95 ? 17.774 -2.354 -14.915 1.00 89.69 95 VAL A O 1
ATOM 722 N N . LEU A 1 96 ? 16.773 -2.388 -16.923 1.00 90.25 96 LEU A N 1
ATOM 723 C CA . LEU A 1 96 ? 17.803 -3.116 -17.645 1.00 90.25 96 LEU A CA 1
ATOM 724 C C . LEU A 1 96 ? 18.548 -2.116 -18.520 1.00 90.25 96 LEU A C 1
ATOM 726 O O . LEU A 1 96 ? 18.011 -1.605 -19.501 1.00 90.25 96 LEU A O 1
ATOM 730 N N . SER A 1 97 ? 19.783 -1.809 -18.140 1.00 87.12 97 SER A N 1
ATOM 731 C CA . SER A 1 97 ? 20.641 -0.931 -18.928 1.00 87.12 97 SER A CA 1
ATOM 732 C C . SER A 1 97 ? 21.275 -1.693 -20.096 1.00 87.12 97 SER A C 1
ATOM 734 O O . SER A 1 97 ? 21.615 -2.869 -19.942 1.00 87.12 97 SER A O 1
ATOM 736 N N . PRO A 1 98 ? 21.574 -1.018 -21.219 1.00 80.00 98 PRO A N 1
ATOM 737 C CA . PRO A 1 98 ? 22.272 -1.634 -22.352 1.00 80.00 98 PRO A CA 1
ATOM 738 C C . PRO A 1 98 ? 23.688 -2.115 -21.991 1.00 80.00 98 PRO A C 1
ATOM 740 O O . PRO A 1 98 ? 24.216 -3.032 -22.610 1.00 80.00 98 PRO A O 1
ATOM 743 N N . LYS A 1 99 ? 24.290 -1.549 -20.936 1.00 83.44 99 LYS A N 1
ATOM 744 C CA . LYS A 1 99 ? 25.593 -1.960 -20.384 1.00 83.44 99 LYS A CA 1
ATOM 745 C C . LYS A 1 99 ? 25.530 -3.229 -19.516 1.00 83.44 99 LYS A C 1
ATOM 747 O O . LYS A 1 99 ? 26.519 -3.581 -18.885 1.00 83.44 99 LYS A O 1
ATOM 752 N N . GLY A 1 100 ? 24.370 -3.884 -19.430 1.00 78.69 100 GLY A N 1
ATOM 753 C CA . GLY A 1 100 ? 24.158 -5.085 -18.618 1.00 78.69 100 GLY A CA 1
ATOM 754 C C . GLY A 1 100 ? 23.923 -4.821 -17.127 1.00 78.69 100 GLY A C 1
ATOM 755 O O . GLY A 1 100 ? 23.675 -5.765 -16.378 1.00 78.69 100 GLY A O 1
ATOM 756 N N . SER A 1 101 ? 23.953 -3.562 -16.674 1.00 79.06 101 SER A N 1
ATOM 757 C CA . SER A 1 101 ? 23.578 -3.219 -15.301 1.00 79.06 101 SER A CA 1
ATOM 758 C C . SER A 1 101 ? 22.072 -3.371 -15.100 1.00 79.06 101 SER A C 1
ATOM 760 O O . SER A 1 101 ? 21.260 -2.920 -15.912 1.00 79.06 101 SER A O 1
ATOM 762 N N . ARG A 1 102 ? 21.709 -4.017 -13.992 1.00 86.25 102 ARG A N 1
ATOM 763 C CA . ARG A 1 102 ? 20.326 -4.231 -13.578 1.00 86.25 102 ARG A CA 1
ATOM 764 C C . ARG A 1 102 ? 20.076 -3.481 -12.282 1.00 86.25 102 ARG A C 1
ATOM 766 O O . ARG A 1 102 ? 20.604 -3.859 -11.240 1.00 86.25 102 ARG A O 1
ATOM 773 N N . GLU A 1 103 ? 19.236 -2.464 -12.358 1.00 85.56 103 GLU A N 1
ATOM 774 C CA . GLU A 1 103 ? 18.733 -1.743 -11.195 1.00 85.56 103 GLU A CA 1
ATOM 775 C C . GLU A 1 103 ? 17.317 -2.231 -10.888 1.00 85.56 103 GLU A C 1
ATOM 777 O O . GLU A 1 103 ? 16.534 -2.540 -11.791 1.00 85.56 103 GLU A O 1
ATOM 782 N N . ARG A 1 104 ? 17.003 -2.405 -9.606 1.00 83.81 104 ARG A N 1
ATOM 783 C CA . ARG A 1 104 ? 15.729 -2.971 -9.167 1.00 83.81 104 ARG A CA 1
ATOM 784 C C . ARG A 1 104 ? 15.184 -2.150 -8.017 1.00 83.81 104 ARG A C 1
ATOM 786 O O . ARG A 1 104 ? 15.627 -2.311 -6.882 1.00 83.81 104 ARG A O 1
ATOM 793 N N . ASP A 1 105 ? 14.138 -1.399 -8.312 1.00 79.69 105 ASP A N 1
ATOM 794 C CA . ASP A 1 105 ? 13.360 -0.694 -7.312 1.00 79.69 105 ASP A CA 1
ATOM 795 C C . ASP A 1 105 ? 12.160 -1.551 -6.937 1.00 79.69 105 ASP A C 1
ATOM 797 O O . ASP A 1 105 ? 11.273 -1.852 -7.744 1.00 79.69 105 ASP A O 1
ATOM 801 N N . ARG A 1 106 ? 12.134 -1.983 -5.677 1.00 73.25 106 ARG A N 1
ATOM 802 C CA . ARG A 1 106 ? 10.934 -2.576 -5.095 1.00 73.25 106 ARG A CA 1
ATOM 803 C C . ARG A 1 106 ? 10.112 -1.474 -4.467 1.00 73.25 106 ARG A C 1
ATOM 805 O O . ARG A 1 106 ? 10.422 -1.014 -3.372 1.00 73.25 106 ARG A O 1
ATOM 812 N N . TYR A 1 107 ? 9.019 -1.143 -5.130 1.00 66.31 107 TYR A N 1
ATOM 813 C CA . TYR A 1 107 ? 7.931 -0.419 -4.504 1.00 66.31 107 TYR A CA 1
ATOM 814 C C . TYR A 1 107 ? 7.117 -1.477 -3.793 1.00 66.31 107 TYR A C 1
ATOM 816 O O . TYR A 1 107 ? 6.557 -2.321 -4.481 1.00 66.31 107 TYR A O 1
ATOM 824 N N . PRO A 1 108 ? 7.087 -1.541 -2.456 1.00 60.03 108 PRO A N 1
ATOM 825 C CA . PRO A 1 108 ? 6.240 -2.506 -1.779 1.00 60.03 108 PRO A CA 1
ATOM 826 C C . PRO A 1 108 ? 4.812 -2.277 -2.274 1.00 60.03 108 PRO A C 1
ATOM 828 O O . PRO A 1 108 ? 4.142 -1.359 -1.818 1.00 60.03 108 PRO A O 1
ATOM 831 N N . LEU A 1 109 ? 4.370 -3.060 -3.264 1.00 51.72 109 LEU A N 1
ATOM 832 C CA . LEU A 1 109 ? 3.031 -2.914 -3.794 1.00 51.72 109 LEU A CA 1
ATOM 833 C C . LEU A 1 109 ? 2.119 -3.081 -2.610 1.00 51.72 109 LEU A C 1
ATOM 835 O O . LEU A 1 109 ? 2.344 -4.034 -1.851 1.00 51.72 109 LEU A O 1
ATOM 839 N N . MET A 1 110 ? 1.147 -2.165 -2.507 1.00 48.22 110 MET A N 1
ATOM 840 C CA . MET A 1 110 ? -0.148 -2.351 -1.862 1.00 48.22 110 MET A CA 1
ATOM 841 C C . MET A 1 110 ? -0.127 -3.648 -1.080 1.00 48.22 110 MET A C 1
ATOM 843 O O . MET A 1 110 ? -0.507 -4.696 -1.613 1.00 48.22 110 MET A O 1
ATOM 847 N N . ARG A 1 111 ? 0.448 -3.612 0.136 1.00 45.66 111 ARG A N 1
ATOM 848 C CA . ARG A 1 111 ? 0.291 -4.725 1.068 1.00 45.66 111 ARG A CA 1
ATOM 849 C C . ARG A 1 111 ? -1.199 -4.950 1.024 1.00 45.66 111 ARG A C 1
ATOM 851 O O . ARG A 1 111 ? -1.930 -4.040 1.406 1.00 45.66 111 ARG A O 1
ATOM 858 N N . SER A 1 112 ? -1.646 -6.064 0.452 1.00 42.69 112 SER A N 1
ATOM 859 C CA . SER A 1 112 ? -3.052 -6.403 0.497 1.00 42.69 112 SER A CA 1
ATOM 860 C C . SER A 1 112 ? -3.305 -6.505 1.988 1.00 42.69 112 SER A C 1
ATOM 862 O O . SER A 1 112 ? -2.819 -7.412 2.665 1.00 42.69 112 SER A O 1
ATOM 864 N N . LEU A 1 113 ? -3.872 -5.435 2.544 1.00 46.94 113 LEU A N 1
ATOM 865 C CA . LEU A 1 113 ? -4.184 -5.354 3.947 1.00 46.94 113 LEU A CA 1
ATOM 866 C C . LEU A 1 113 ? -5.304 -6.361 4.064 1.00 46.94 113 LEU A C 1
ATOM 868 O O . LEU A 1 113 ? -6.445 -6.100 3.685 1.00 46.94 113 LEU A O 1
ATOM 872 N N . ARG A 1 114 ? -4.957 -7.568 4.501 1.00 44.38 114 ARG A N 1
ATOM 873 C CA . ARG A 1 114 ? -5.960 -8.530 4.880 1.00 44.38 114 ARG A CA 1
ATOM 874 C C . ARG A 1 114 ? -6.564 -7.971 6.140 1.00 44.38 114 ARG A C 1
ATOM 876 O O . ARG A 1 114 ? -5.985 -8.029 7.219 1.00 44.38 114 ARG A O 1
ATOM 883 N N . VAL A 1 115 ? -7.730 -7.386 5.974 1.00 48.91 115 VAL A N 1
ATOM 884 C CA . VAL A 1 115 ? -8.545 -6.946 7.083 1.00 48.91 115 VAL A CA 1
ATOM 885 C C . VAL A 1 115 ? -9.115 -8.204 7.736 1.00 48.91 115 VAL A C 1
ATOM 887 O O . VAL A 1 115 ? -10.098 -8.780 7.277 1.00 48.91 115 VAL A O 1
ATOM 890 N N . VAL A 1 116 ? -8.445 -8.687 8.778 1.00 49.03 116 VAL A N 1
ATOM 891 C CA . VAL A 1 116 ? -8.896 -9.814 9.588 1.00 49.03 116 VAL A CA 1
ATOM 892 C C . VAL A 1 116 ? -9.875 -9.272 10.622 1.00 49.03 116 VAL A C 1
ATOM 894 O O . VAL A 1 116 ? -9.514 -8.492 11.505 1.00 49.03 116 VAL A O 1
ATOM 897 N N . ARG A 1 117 ? -11.143 -9.674 10.512 1.00 42.94 117 ARG A N 1
ATOM 898 C CA . ARG A 1 117 ? -12.128 -9.442 11.570 1.00 42.94 117 ARG A CA 1
ATOM 899 C C . ARG A 1 117 ? -11.923 -10.493 12.656 1.00 42.94 117 ARG A C 1
ATOM 901 O O . ARG A 1 117 ? -12.088 -11.682 12.411 1.00 42.94 117 ARG A O 1
ATOM 908 N N . THR A 1 118 ? -11.547 -10.040 13.843 1.00 56.53 118 THR A N 1
ATOM 909 C CA . THR A 1 118 ? -11.463 -10.852 15.062 1.00 56.53 118 THR A CA 1
ATOM 910 C C . THR A 1 118 ? -12.560 -10.429 16.041 1.00 56.53 118 THR A C 1
ATOM 912 O O . THR A 1 118 ? -13.061 -9.307 15.929 1.00 56.53 118 THR A O 1
ATOM 915 N N . PRO A 1 119 ? -12.905 -11.257 17.043 1.00 45.28 119 PRO A N 1
ATOM 916 C CA . PRO A 1 119 ? -13.840 -10.862 18.101 1.00 45.28 119 PRO A CA 1
ATOM 917 C C . PRO A 1 119 ? -13.384 -9.611 18.879 1.00 45.28 119 PRO A C 1
ATOM 919 O O . PRO A 1 119 ? -14.210 -8.871 19.394 1.00 45.28 119 PRO A O 1
ATOM 922 N N . ALA A 1 120 ? -12.072 -9.333 18.910 1.00 56.53 120 ALA A N 1
ATOM 923 C CA . ALA A 1 120 ? -11.472 -8.143 19.525 1.00 56.53 120 ALA A CA 1
ATOM 924 C C . ALA A 1 120 ? -11.439 -6.903 18.595 1.00 56.53 120 ALA A C 1
ATOM 926 O O . ALA A 1 120 ? -10.987 -5.820 18.989 1.00 56.53 120 ALA A O 1
ATOM 927 N N . GLY A 1 121 ? -11.893 -7.043 17.345 1.00 47.16 121 GLY A N 1
ATOM 928 C CA . GLY A 1 121 ? -11.986 -5.965 16.366 1.00 47.16 121 GLY A CA 1
ATOM 929 C C . GLY A 1 121 ? -11.357 -6.270 15.008 1.00 47.16 121 GLY A C 1
ATOM 930 O O . GLY A 1 121 ? -10.971 -7.393 14.683 1.00 47.16 121 GLY A O 1
ATOM 931 N N . VAL A 1 122 ? -11.276 -5.221 14.196 1.00 41.56 122 VAL A N 1
ATOM 932 C CA . VAL A 1 122 ? -10.754 -5.247 12.831 1.00 41.56 122 VAL A CA 1
ATOM 933 C C . VAL A 1 122 ? -9.245 -5.013 12.861 1.00 41.56 122 VAL A C 1
ATOM 935 O O . VAL A 1 122 ? -8.794 -3.971 13.336 1.00 41.56 122 VAL A O 1
ATOM 938 N N . ARG A 1 123 ? -8.459 -5.972 12.368 1.00 47.84 123 ARG A N 1
ATOM 939 C CA . ARG A 1 123 ? -6.996 -5.889 12.312 1.00 47.84 123 ARG A CA 1
ATOM 940 C C . ARG A 1 123 ? -6.547 -5.938 10.860 1.00 47.84 123 ARG A C 1
ATOM 942 O O . ARG A 1 123 ? -6.892 -6.870 10.145 1.00 47.84 123 ARG A O 1
ATOM 949 N N . ALA A 1 124 ? -5.796 -4.941 10.414 1.00 43.31 124 ALA A N 1
ATOM 950 C CA . ALA A 1 124 ? -5.226 -4.951 9.077 1.00 43.31 124 ALA A CA 1
ATOM 951 C C . ALA A 1 124 ? -3.870 -5.671 9.128 1.00 43.31 124 ALA A C 1
ATOM 953 O O . ALA A 1 124 ? -2.900 -5.161 9.687 1.00 43.31 124 ALA A O 1
ATOM 954 N N . GLU A 1 125 ? -3.816 -6.894 8.611 1.00 50.03 125 GLU A N 1
ATOM 955 C CA . GLU A 1 125 ? -2.587 -7.672 8.501 1.00 50.03 125 GLU A CA 1
ATOM 956 C C . GLU A 1 125 ? -1.999 -7.498 7.105 1.00 50.03 125 GLU A C 1
ATOM 958 O O . GLU A 1 125 ? -2.687 -7.641 6.097 1.00 50.03 125 GLU A O 1
ATOM 963 N N . ALA A 1 126 ? -0.706 -7.197 7.029 1.00 46.09 126 ALA A N 1
ATOM 964 C CA . ALA A 1 126 ? -0.003 -7.221 5.759 1.00 46.09 126 ALA A CA 1
ATOM 965 C C . ALA A 1 126 ? 0.037 -8.670 5.251 1.00 46.09 126 ALA A C 1
ATOM 967 O O . ALA A 1 126 ? 0.679 -9.516 5.878 1.00 46.09 126 ALA A O 1
ATOM 968 N N . LEU A 1 127 ? -0.608 -8.963 4.117 1.00 44.28 127 LEU A N 1
ATOM 969 C CA . LEU A 1 127 ? -0.328 -10.191 3.377 1.00 44.28 127 LEU A CA 1
ATOM 970 C C . LEU A 1 127 ? 1.112 -10.104 2.874 1.00 44.28 127 LEU A C 1
ATOM 972 O O . LEU A 1 127 ? 1.404 -9.521 1.832 1.00 44.28 127 LEU A O 1
ATOM 976 N N . LEU A 1 128 ? 2.035 -10.667 3.652 1.00 43.84 128 LEU A N 1
ATOM 977 C CA . LEU A 1 128 ? 3.347 -11.028 3.146 1.00 43.84 128 LEU A CA 1
ATOM 978 C C . LEU A 1 128 ? 3.094 -12.037 2.028 1.00 43.84 128 LEU A C 1
ATOM 980 O O . LEU A 1 128 ? 2.672 -13.166 2.292 1.00 43.84 128 LEU A O 1
ATOM 984 N N . ALA A 1 129 ? 3.312 -11.606 0.784 1.00 38.16 129 ALA A N 1
ATOM 985 C CA . ALA A 1 129 ? 3.453 -12.508 -0.346 1.00 38.16 129 ALA A CA 1
ATOM 986 C C . ALA A 1 129 ? 4.312 -13.694 0.111 1.00 38.16 129 ALA A C 1
ATOM 988 O O . ALA A 1 129 ? 5.357 -13.502 0.737 1.00 38.16 129 ALA A O 1
ATOM 989 N N . ARG A 1 130 ? 3.806 -14.916 -0.094 1.00 37.12 130 ARG A N 1
ATOM 990 C CA . ARG A 1 130 ? 4.455 -16.161 0.328 1.00 37.12 130 ARG A CA 1
ATOM 991 C C . ARG A 1 130 ? 5.920 -16.143 -0.118 1.00 37.12 130 ARG A C 1
ATOM 993 O O . ARG A 1 130 ? 6.207 -16.340 -1.291 1.00 37.12 130 ARG A O 1
ATOM 1000 N N . GLY A 1 131 ? 6.823 -15.894 0.825 1.00 37.19 131 GLY A N 1
ATOM 1001 C CA . GLY A 1 131 ? 8.258 -15.823 0.569 1.00 37.19 131 GLY A CA 1
ATOM 1002 C C . GLY A 1 131 ? 8.918 -14.647 1.281 1.00 37.19 131 GLY A C 1
ATOM 1003 O O . GLY A 1 131 ? 8.958 -13.543 0.760 1.00 37.19 131 GLY A O 1
ATOM 1004 N N . ALA A 1 132 ? 9.501 -14.939 2.444 1.00 36.97 132 ALA A N 1
ATOM 1005 C CA . ALA A 1 132 ? 10.406 -14.078 3.207 1.00 36.97 132 ALA A CA 1
ATOM 1006 C C . ALA A 1 132 ? 9.775 -12.825 3.851 1.00 36.97 132 ALA A C 1
ATOM 1008 O O . ALA A 1 132 ? 9.618 -11.769 3.255 1.00 36.97 132 ALA A O 1
ATOM 1009 N N . VAL A 1 133 ? 9.476 -12.915 5.145 1.00 34.44 133 VAL A N 1
ATOM 1010 C CA . VAL A 1 133 ? 10.378 -12.489 6.232 1.00 34.44 133 VAL A CA 1
ATOM 1011 C C . VAL A 1 133 ? 9.568 -12.620 7.528 1.00 34.44 133 VAL A C 1
ATOM 1013 O O . VAL A 1 133 ? 8.614 -11.882 7.767 1.00 34.44 133 VAL A O 1
ATOM 1016 N N . ARG A 1 134 ? 9.969 -13.549 8.405 1.00 34.31 134 ARG A N 1
ATOM 1017 C CA . ARG A 1 134 ? 9.550 -13.560 9.815 1.00 34.31 134 ARG A CA 1
ATOM 1018 C C . ARG A 1 134 ? 10.127 -12.306 10.485 1.00 34.31 134 ARG A C 1
ATOM 1020 O O . ARG A 1 134 ? 11.215 -12.354 11.049 1.00 34.31 134 ARG A O 1
ATOM 1027 N N . ARG A 1 135 ? 9.424 -11.171 10.443 1.00 37.75 135 ARG A N 1
ATOM 1028 C CA . ARG A 1 135 ? 9.716 -10.060 11.361 1.00 37.75 135 ARG A CA 1
ATOM 1029 C C . ARG A 1 135 ? 9.040 -10.368 12.686 1.00 37.75 135 ARG A C 1
ATOM 1031 O O . ARG A 1 135 ? 7.857 -10.112 12.886 1.00 37.75 135 ARG A O 1
ATOM 1038 N N . ARG A 1 136 ? 9.826 -10.965 13.582 1.00 30.95 136 ARG A N 1
ATOM 1039 C CA . ARG A 1 136 ? 9.545 -11.018 15.014 1.00 30.95 136 ARG A CA 1
ATOM 1040 C C . ARG A 1 136 ? 9.457 -9.561 15.476 1.00 30.95 136 ARG A C 1
ATOM 1042 O O . ARG A 1 136 ? 10.468 -8.867 15.506 1.00 30.95 136 ARG A O 1
ATOM 1049 N N . PHE A 1 137 ? 8.247 -9.080 15.746 1.00 33.06 137 PHE A N 1
ATOM 1050 C CA . PHE A 1 137 ? 8.034 -7.802 16.419 1.00 33.06 137 PHE A CA 1
ATOM 1051 C C . PHE A 1 137 ? 8.612 -7.932 17.833 1.00 33.06 137 PHE A C 1
ATOM 1053 O O . PHE A 1 137 ? 7.948 -8.411 18.749 1.00 33.06 137 PHE A O 1
ATOM 1060 N N . LEU A 1 138 ? 9.881 -7.569 17.997 1.00 34.78 138 LEU A N 1
ATOM 1061 C CA . LEU A 1 138 ? 10.441 -7.264 19.302 1.00 34.78 138 LEU A CA 1
ATOM 1062 C C . LEU A 1 138 ? 10.059 -5.816 19.605 1.00 34.78 138 LEU A C 1
ATOM 1064 O O . LEU A 1 138 ? 10.441 -4.893 18.886 1.00 34.78 138 LEU A O 1
ATOM 1068 N N . ARG A 1 139 ? 9.237 -5.640 20.642 1.00 34.59 139 ARG A N 1
ATOM 1069 C CA . ARG A 1 139 ? 8.988 -4.339 21.266 1.00 34.59 139 ARG A CA 1
ATOM 1070 C C . ARG A 1 139 ? 10.339 -3.684 21.580 1.00 34.59 139 ARG A C 1
ATOM 1072 O O . ARG A 1 139 ? 11.141 -4.283 22.287 1.00 34.59 139 ARG A O 1
ATOM 1079 N N . GLY A 1 140 ? 10.541 -2.454 21.108 1.00 35.97 140 GLY A N 1
ATOM 1080 C CA . GLY A 1 140 ? 11.457 -1.513 21.758 1.00 35.97 140 GLY A CA 1
ATOM 1081 C C . GLY A 1 140 ? 12.881 -1.368 21.215 1.00 35.97 140 GLY A C 1
ATOM 1082 O O . GLY A 1 140 ? 13.743 -0.979 21.991 1.00 35.97 140 GLY A O 1
ATOM 1083 N N . ALA A 1 141 ? 13.159 -1.605 19.930 1.00 33.09 141 ALA A N 1
ATOM 1084 C CA . ALA A 1 141 ? 14.471 -1.260 19.367 1.00 33.09 141 ALA A CA 1
ATOM 1085 C C . ALA A 1 141 ? 14.341 -0.406 18.100 1.00 33.09 141 ALA A C 1
ATOM 1087 O O . ALA A 1 141 ? 13.740 -0.818 17.107 1.00 33.09 141 ALA A O 1
ATOM 1088 N N . THR A 1 142 ? 14.907 0.799 18.155 1.00 33.72 142 THR A N 1
ATOM 1089 C CA . THR A 1 142 ? 15.109 1.700 17.018 1.00 33.72 142 THR A CA 1
ATOM 1090 C C . THR A 1 142 ? 15.968 1.010 15.949 1.00 33.72 142 THR A C 1
ATOM 1092 O O . THR A 1 142 ? 17.008 0.436 16.277 1.00 33.72 142 THR A O 1
ATOM 1095 N N . PRO A 1 143 ? 15.576 1.033 14.663 1.00 37.66 143 PRO A N 1
ATOM 1096 C CA . PRO A 1 143 ? 16.389 0.431 13.617 1.00 37.66 143 PRO A CA 1
ATOM 1097 C C . PRO A 1 143 ? 17.601 1.324 13.322 1.00 37.66 143 PRO A C 1
ATOM 1099 O O . PRO A 1 143 ? 17.463 2.408 12.757 1.00 37.66 143 PRO A O 1
ATOM 1102 N N . ARG A 1 144 ? 18.802 0.861 13.687 1.00 29.81 144 ARG A N 1
ATOM 1103 C CA . ARG A 1 144 ? 20.056 1.363 13.111 1.00 29.81 144 ARG A CA 1
ATOM 1104 C C . ARG A 1 144 ? 20.224 0.766 11.713 1.00 29.81 144 ARG A C 1
ATOM 1106 O O . ARG A 1 144 ? 20.173 -0.448 11.540 1.00 29.81 144 ARG A O 1
ATOM 1113 N N . LEU A 1 145 ? 20.401 1.641 10.727 1.00 33.59 145 LEU A N 1
ATOM 1114 C CA . LEU A 1 145 ? 20.805 1.298 9.366 1.00 33.59 145 LEU A CA 1
ATOM 1115 C C . LEU A 1 145 ? 22.279 0.875 9.382 1.00 33.59 145 LEU A C 1
ATOM 1117 O O . LEU A 1 145 ? 23.161 1.726 9.458 1.00 33.59 145 LEU A O 1
ATOM 1121 N N . GLU A 1 146 ? 22.553 -0.426 9.306 1.00 31.81 146 GLU A N 1
ATOM 1122 C CA . GLU A 1 146 ? 23.870 -0.914 8.890 1.00 31.81 146 GLU A CA 1
ATOM 1123 C C . GLU A 1 146 ? 23.887 -1.061 7.367 1.00 31.81 146 GLU A C 1
ATOM 1125 O O . GLU A 1 146 ? 23.184 -1.886 6.780 1.00 31.81 146 GLU A O 1
ATOM 1130 N N . VAL A 1 147 ? 24.687 -0.211 6.724 1.00 36.38 147 VAL A N 1
ATOM 1131 C CA . VAL A 1 147 ? 25.008 -0.284 5.300 1.00 36.38 147 VAL A CA 1
ATO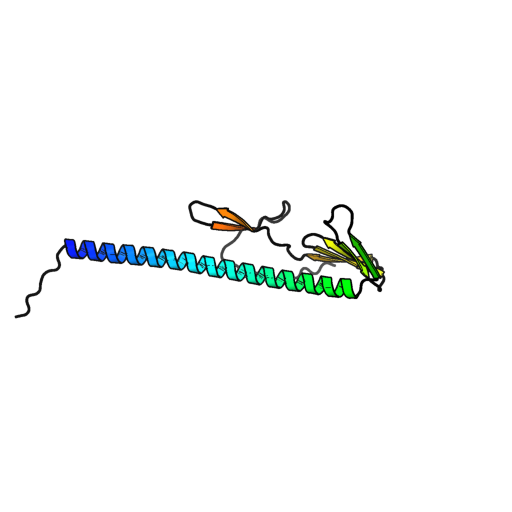M 1132 C C . VAL A 1 147 ? 26.054 -1.383 5.119 1.00 36.38 147 VAL A C 1
ATOM 1134 O O . VAL A 1 147 ? 27.228 -1.193 5.433 1.00 36.38 147 VAL A O 1
ATOM 1137 N N . ALA A 1 148 ? 25.638 -2.538 4.604 1.00 34.91 148 ALA A N 1
ATOM 1138 C CA . ALA A 1 148 ? 26.564 -3.576 4.173 1.00 34.91 148 ALA A CA 1
ATOM 1139 C C . ALA A 1 148 ? 27.261 -3.132 2.873 1.00 34.91 148 ALA A C 1
ATOM 1141 O O . ALA A 1 148 ? 26.667 -3.157 1.797 1.00 34.91 148 ALA A O 1
ATOM 1142 N N . ARG A 1 149 ? 28.533 -2.722 2.972 1.00 40.75 149 ARG A N 1
ATOM 1143 C CA . ARG A 1 14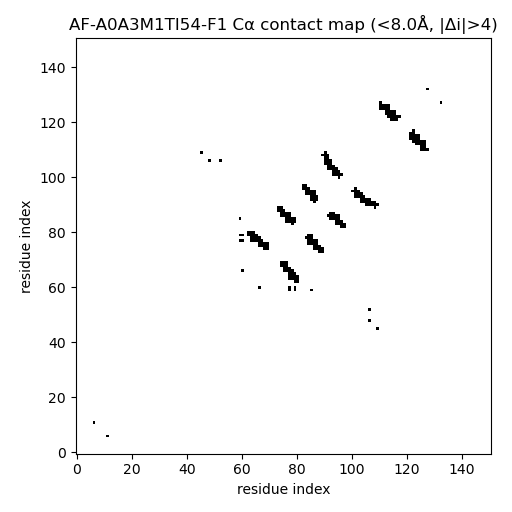9 ? 29.450 -2.644 1.823 1.00 40.75 149 ARG A CA 1
ATOM 1144 C C . ARG A 1 149 ? 29.880 -4.066 1.449 1.00 40.75 149 ARG A C 1
ATOM 1146 O O . ARG A 1 149 ? 30.613 -4.700 2.205 1.00 40.75 149 ARG A O 1
ATOM 1153 N N . GLY A 1 150 ? 29.418 -4.554 0.301 1.00 39.59 150 GLY A N 1
ATOM 1154 C CA . GLY A 1 150 ? 29.923 -5.768 -0.345 1.00 39.59 150 GLY A CA 1
ATOM 1155 C C . GLY A 1 150 ? 31.014 -5.422 -1.358 1.00 39.59 150 GLY A C 1
ATOM 1156 O O . GLY A 1 150 ? 30.852 -4.458 -2.102 1.00 39.59 150 GLY A O 1
ATOM 1157 N N . ARG A 1 151 ? 32.117 -6.174 -1.295 1.00 39.75 151 ARG A N 1
ATOM 1158 C CA . ARG A 1 151 ? 33.333 -6.089 -2.119 1.00 39.75 151 ARG A CA 1
ATOM 1159 C C . ARG A 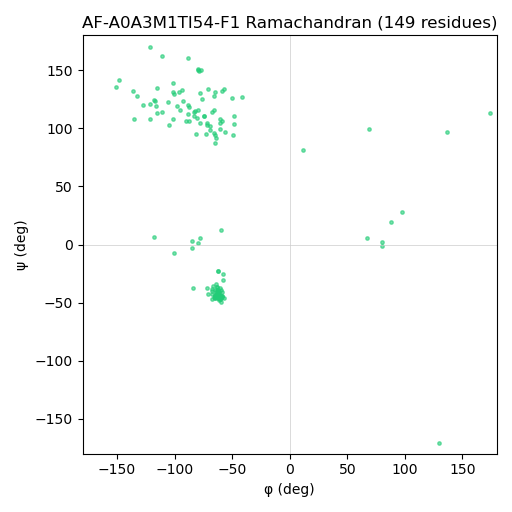1 151 ? 33.107 -6.502 -3.568 1.00 39.75 151 ARG A C 1
ATOM 1161 O O . ARG A 1 151 ? 32.224 -7.360 -3.783 1.00 39.75 151 ARG A O 1
#

Solvent-accessible surface area (backbone atoms only — not comparable to full-atom values): 9166 Å² total; per-residue (Å²): 135,83,81,79,76,76,83,50,72,64,57,53,53,52,52,52,50,53,51,52,52,53,51,52,51,51,55,52,50,53,56,51,49,56,50,51,53,53,52,52,52,54,50,52,53,50,51,52,52,49,51,54,52,50,51,53,50,48,56,46,58,74,44,39,69,42,79,46,73,45,97,78,81,59,36,44,37,33,34,28,74,87,60,29,38,36,41,38,41,92,32,32,41,34,40,38,39,78,86,72,51,75,49,74,49,72,48,83,49,78,56,53,58,45,68,45,79,48,98,94,43,82,41,74,40,69,54,71,65,94,71,88,76,91,76,76,84,68,88,88,71,83,85,78,87,78,82,82,84,78,133

Secondary structure (DSSP, 8-state):
-----PPPHHHHHHHHHHHHHHHHHHHHHHHHHHHHHHHHHHHHHHHHHHHHHHHHHHHHHHTEEEEEEETTTTEEEEEETTS-EEEEETTEEEEE-TTS-EEEEE------EEEEEETTEEEEEE---SSS------TT-----------

Mean predicted aligned error: 15.83 Å

Radius of gyration: 27.78 Å; Cα contacts (8 Å, |Δi|>4): 131; chains: 1; bounding box: 62×40×89 Å